Protein AF-A0A9D0I5P2-F1 (afdb_monomer)

Mean predicted aligned error: 10.57 Å

Nearest PDB structures (foldseek):
  2pjr-assembly1_G  TM=8.029E-01  e=6.579E-05  Geobacillus stearothermophilus
  8qn8-assembly1_H  TM=7.194E-01  e=3.346E-02  Mycolicibacterium smegmatis MC2 155
  7mkn-assembly1_L  TM=5.657E-01  e=3.993E-01  Escherichia coli K-12

Solvent-accessible surface area (backbone atoms only — not comparable to full-atom values): 6320 Å² total; per-residue (Å²): 121,84,70,74,83,70,77,60,88,87,56,96,63,90,83,88,78,54,57,81,72,43,70,96,49,77,37,60,65,35,76,47,75,52,56,48,54,48,45,80,50,79,94,42,47,69,58,45,50,50,43,49,50,56,42,57,69,22,30,77,77,38,78,46,79,40,60,91,51,88,42,64,53,53,32,47,73,72,72,41,79,62,81,74,72,82,70,80,89,69,84,72,81,80,86,133

Structure (mmCIF, N/CA/C/O backbone):
data_AF-A0A9D0I5P2-F1
#
_entry.id   AF-A0A9D0I5P2-F1
#
loop_
_atom_site.group_PDB
_atom_site.id
_atom_site.type_symbol
_atom_site.label_atom_id
_atom_site.label_alt_id
_atom_site.label_comp_id
_atom_site.label_asym_id
_atom_site.label_entity_id
_atom_site.label_seq_id
_atom_site.pdbx_PDB_ins_code
_atom_site.Cartn_x
_atom_site.Cartn_y
_atom_site.Cartn_z
_atom_site.occupancy
_atom_site.B_iso_or_equiv
_atom_site.auth_seq_id
_atom_site.auth_comp_id
_atom_site.auth_asym_id
_atom_site.auth_atom_id
_atom_site.pdbx_PDB_model_num
ATOM 1 N N . SER A 1 1 ? -11.247 17.123 -3.857 1.00 48.94 1 SER A N 1
ATOM 2 C CA . SER A 1 1 ? -12.026 16.020 -4.461 1.00 48.94 1 SER A CA 1
ATOM 3 C C . SER A 1 1 ? -13.135 15.576 -3.511 1.00 48.94 1 SER A C 1
ATOM 5 O O . SER A 1 1 ? -12.870 15.339 -2.335 1.00 48.94 1 SER A O 1
ATOM 7 N N . ARG A 1 2 ? -14.372 15.501 -4.020 1.00 45.69 2 ARG A N 1
ATOM 8 C CA . ARG A 1 2 ? -15.639 15.238 -3.302 1.00 45.69 2 ARG A CA 1
ATOM 9 C C . ARG A 1 2 ? -15.664 13.895 -2.541 1.00 45.69 2 ARG A C 1
ATOM 11 O O . ARG A 1 2 ? -16.462 13.742 -1.623 1.00 45.69 2 ARG A O 1
ATOM 18 N N . ALA A 1 3 ? -14.755 12.969 -2.865 1.00 54.94 3 ALA A N 1
ATOM 19 C CA . ALA A 1 3 ? -14.650 11.641 -2.255 1.00 54.94 3 ALA A CA 1
ATOM 20 C C . ALA A 1 3 ? -14.181 11.647 -0.784 1.00 54.94 3 ALA A C 1
ATOM 22 O O . ALA A 1 3 ? -14.609 10.800 -0.006 1.00 54.94 3 ALA A O 1
ATOM 23 N N . LYS A 1 4 ? -13.374 12.635 -0.355 1.00 52.12 4 LYS A N 1
ATOM 24 C CA . LYS A 1 4 ? -12.857 12.689 1.031 1.00 52.12 4 LYS A CA 1
ATOM 25 C C . LYS A 1 4 ? -13.946 12.943 2.085 1.00 52.12 4 LYS A C 1
ATOM 27 O O . LYS A 1 4 ? -13.752 12.627 3.249 1.00 52.12 4 LYS A O 1
ATOM 32 N N . LYS A 1 5 ? -15.102 13.494 1.688 1.00 54.72 5 LYS A N 1
ATOM 33 C CA . LYS A 1 5 ? -16.174 13.929 2.606 1.00 54.72 5 LYS A CA 1
ATOM 34 C C . LYS A 1 5 ? -17.134 12.815 3.054 1.00 54.72 5 LYS A C 1
ATOM 36 O O . LYS A 1 5 ? -18.051 13.100 3.814 1.00 54.72 5 LYS A O 1
ATOM 41 N N . ARG A 1 6 ? -16.965 11.571 2.585 1.00 60.94 6 ARG A N 1
ATOM 42 C CA . ARG A 1 6 ? -17.858 10.437 2.911 1.00 60.94 6 ARG A CA 1
ATOM 43 C C . ARG A 1 6 ? -17.154 9.244 3.563 1.00 60.94 6 ARG A C 1
ATOM 45 O O . ARG A 1 6 ? -17.785 8.210 3.752 1.00 60.94 6 ARG A O 1
ATOM 52 N N . PHE A 1 7 ? -15.873 9.361 3.909 1.00 62.12 7 PHE A N 1
ATOM 53 C CA . PHE A 1 7 ? -15.172 8.272 4.579 1.00 62.12 7 PHE A CA 1
ATOM 54 C C . PHE A 1 7 ? -15.597 8.203 6.049 1.00 62.12 7 PHE A C 1
ATOM 56 O O . PHE A 1 7 ? -15.215 9.049 6.853 1.00 62.12 7 PHE A O 1
ATOM 63 N N . LYS A 1 8 ? -16.423 7.209 6.381 1.00 69.56 8 LYS A N 1
ATOM 64 C CA . LYS A 1 8 ? -16.776 6.854 7.757 1.00 69.56 8 LYS A CA 1
ATOM 65 C C . LYS A 1 8 ? -15.975 5.614 8.167 1.00 69.56 8 LYS A C 1
ATOM 67 O O . LYS A 1 8 ? -16.232 4.543 7.600 1.00 69.56 8 LYS A O 1
ATOM 72 N N . PRO A 1 9 ? -15.023 5.743 9.111 1.00 63.28 9 PRO A N 1
ATOM 73 C CA . PRO A 1 9 ? -14.228 4.616 9.600 1.00 63.28 9 PRO A CA 1
ATOM 74 C C . PRO A 1 9 ? -15.079 3.518 10.252 1.00 63.28 9 PRO A C 1
ATOM 76 O O . PRO A 1 9 ? -14.749 2.349 10.132 1.00 63.28 9 PRO A O 1
ATOM 79 N N . SER A 1 10 ? -16.199 3.888 10.882 1.00 70.44 10 SER A N 1
ATOM 80 C CA . SER A 1 10 ? -17.065 2.989 11.658 1.00 70.44 10 SER A CA 1
ATOM 81 C C . SER A 1 10 ? -18.076 2.177 10.841 1.00 70.44 10 SER A C 1
ATOM 83 O O . SER A 1 10 ? -18.817 1.383 11.409 1.00 70.44 10 SER A O 1
ATOM 85 N N . GLU A 1 11 ? -18.159 2.369 9.522 1.00 78.81 11 GLU A N 1
ATOM 86 C CA . GLU A 1 11 ? -19.025 1.528 8.689 1.00 78.81 11 GLU A CA 1
ATOM 87 C C . GLU A 1 11 ? -18.316 0.213 8.349 1.00 78.81 11 GLU A C 1
ATOM 89 O O . GLU A 1 11 ? -17.327 0.246 7.607 1.00 78.81 11 GLU A O 1
ATOM 94 N N . GLU A 1 12 ? -18.871 -0.911 8.823 1.00 79.50 12 GLU A N 1
ATOM 95 C CA . GLU A 1 12 ? -18.431 -2.294 8.564 1.00 79.50 12 GLU A CA 1
ATOM 96 C C . GLU A 1 12 ? -18.546 -2.670 7.080 1.00 79.50 12 GLU A C 1
ATOM 98 O O . GLU A 1 12 ? -19.490 -3.312 6.618 1.00 79.50 12 GLU A O 1
ATOM 103 N N . ARG A 1 13 ? -17.590 -2.196 6.284 1.00 87.75 13 ARG A N 1
ATOM 104 C CA . ARG A 1 13 ? -17.497 -2.444 4.845 1.00 87.75 13 ARG A CA 1
ATOM 105 C C . ARG A 1 13 ? -16.040 -2.478 4.426 1.00 87.75 13 ARG A C 1
ATOM 107 O O . ARG A 1 13 ? -15.227 -1.707 4.936 1.00 87.75 13 ARG A O 1
ATOM 114 N N . VAL A 1 14 ? -15.743 -3.274 3.403 1.00 91.75 14 VAL A N 1
ATOM 115 C CA . VAL A 1 14 ? -14.454 -3.205 2.707 1.00 91.75 14 VAL A CA 1
ATOM 116 C C . VAL A 1 14 ? -14.310 -1.830 2.052 1.00 91.75 14 VAL A C 1
ATOM 118 O O . VAL A 1 14 ? -15.220 -1.350 1.371 1.00 91.75 14 VAL A O 1
ATOM 121 N N . LYS A 1 15 ? -13.163 -1.179 2.263 1.00 92.81 15 LYS A N 1
ATOM 122 C CA . LYS A 1 15 ? -12.846 0.129 1.681 1.00 92.81 15 LYS A CA 1
ATOM 123 C C . LYS A 1 15 ? -11.890 -0.072 0.507 1.00 92.81 15 LYS A C 1
ATOM 125 O O . LYS A 1 15 ? -10.718 -0.368 0.709 1.00 92.81 15 LYS A O 1
ATOM 130 N N . LEU A 1 16 ? -12.388 0.107 -0.716 1.00 95.44 16 LEU A N 1
ATOM 131 C CA . LEU A 1 16 ? -11.563 0.089 -1.924 1.00 95.44 16 LEU A CA 1
ATOM 132 C C . LEU A 1 16 ? -11.122 1.510 -2.275 1.00 95.44 16 LEU A C 1
ATOM 134 O O . LEU A 1 16 ? -11.951 2.415 -2.380 1.00 95.44 16 LEU A O 1
ATOM 138 N N . MET A 1 17 ? -9.818 1.712 -2.448 1.00 95.31 17 MET A N 1
ATOM 139 C CA . MET A 1 17 ? -9.247 3.028 -2.719 1.00 95.31 17 MET A CA 1
ATOM 140 C C . MET A 1 17 ? -7.874 2.913 -3.392 1.00 95.31 17 MET A C 1
ATOM 142 O O . MET A 1 17 ? -7.250 1.856 -3.360 1.00 95.31 17 MET A O 1
ATOM 146 N N . THR A 1 18 ? -7.388 3.998 -3.997 1.00 96.12 18 THR A N 1
ATOM 147 C CA . THR A 1 18 ? -6.025 4.042 -4.551 1.00 96.12 18 THR A CA 1
ATOM 148 C C . THR A 1 18 ? -5.000 4.283 -3.442 1.00 96.12 18 THR A C 1
ATOM 150 O O . THR A 1 18 ? -5.325 4.911 -2.429 1.00 96.12 18 THR A O 1
ATOM 153 N N . MET A 1 19 ? -3.739 3.886 -3.655 1.00 96.00 19 MET A N 1
ATOM 154 C CA . MET A 1 19 ? -2.643 4.160 -2.708 1.00 96.00 19 MET A CA 1
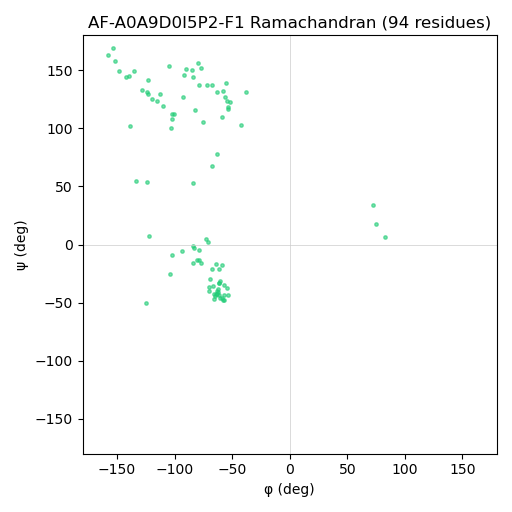ATOM 155 C C . MET A 1 19 ? -2.519 5.657 -2.370 1.00 96.00 19 MET A C 1
ATOM 157 O O . MET A 1 19 ? -2.315 6.031 -1.223 1.00 96.00 19 MET A O 1
ATOM 161 N N . HIS A 1 20 ? -2.735 6.544 -3.345 1.00 95.38 20 HIS A N 1
ATOM 162 C CA . HIS A 1 20 ? -2.714 7.993 -3.115 1.00 95.38 20 HIS A CA 1
ATOM 163 C C . HIS A 1 20 ? -3.796 8.454 -2.132 1.00 95.38 20 HIS A C 1
ATOM 165 O O . HIS A 1 20 ? -3.582 9.361 -1.326 1.00 95.38 20 HIS A O 1
ATOM 171 N N . SER A 1 21 ? -4.980 7.847 -2.215 1.00 95.88 21 SER A N 1
ATOM 172 C CA . SER A 1 21 ? -6.121 8.212 -1.378 1.00 95.88 21 SER A CA 1
ATOM 173 C C . SER A 1 21 ? -6.080 7.619 0.030 1.00 95.88 21 SER A C 1
ATOM 175 O O . SER A 1 21 ? -6.812 8.109 0.885 1.00 95.88 21 SER A O 1
ATOM 177 N N . SER A 1 22 ? -5.212 6.635 0.290 1.00 95.94 22 SER A N 1
ATOM 178 C CA . SER A 1 22 ? -5.077 6.014 1.612 1.00 95.94 22 SER A CA 1
ATOM 179 C C . SER A 1 22 ? -4.262 6.851 2.602 1.00 95.94 22 SER A C 1
ATOM 181 O O . SER A 1 22 ? -4.287 6.588 3.803 1.00 95.94 22 SER A O 1
ATOM 183 N N . LYS A 1 23 ? -3.548 7.884 2.133 1.00 92.88 23 LYS A N 1
ATOM 184 C CA . LYS A 1 23 ? -2.726 8.755 2.982 1.00 92.88 23 LYS A CA 1
ATOM 185 C C . LYS A 1 23 ? -3.540 9.350 4.140 1.00 92.88 23 LYS A C 1
ATOM 187 O O . LYS A 1 23 ? -4.513 10.069 3.913 1.00 92.88 23 LYS A O 1
ATOM 192 N N . GLY A 1 24 ? -3.071 9.115 5.368 1.00 92.12 24 GLY A N 1
ATOM 193 C CA . GLY A 1 24 ? -3.709 9.595 6.600 1.00 92.12 24 GLY A CA 1
ATOM 194 C C . GLY A 1 24 ? -4.866 8.725 7.098 1.00 92.12 24 GLY A C 1
ATOM 195 O O . GLY A 1 24 ? -5.537 9.113 8.046 1.00 92.12 24 GLY A O 1
ATOM 196 N N . LEU A 1 25 ? -5.105 7.576 6.463 1.00 94.00 25 LEU A N 1
ATOM 197 C CA . LEU A 1 25 ? -6.008 6.539 6.950 1.00 94.00 25 LEU A CA 1
ATOM 198 C C . LEU A 1 25 ? -5.186 5.376 7.506 1.00 94.00 25 LEU A C 1
ATOM 200 O O . LEU A 1 25 ? -4.047 5.169 7.086 1.00 94.00 25 LEU A O 1
ATOM 204 N N . GLU A 1 26 ? -5.764 4.625 8.433 1.00 94.94 26 GLU A N 1
ATOM 205 C CA . GLU A 1 26 ? -5.162 3.429 9.019 1.00 94.94 26 GLU A CA 1
ATOM 206 C C . GLU A 1 26 ? -6.238 2.357 9.178 1.00 94.94 26 GLU A C 1
ATOM 208 O O . GLU A 1 26 ? -7.411 2.674 9.402 1.00 94.94 26 GLU A O 1
ATOM 213 N N . PHE A 1 27 ? -5.845 1.099 8.997 1.00 95.00 27 PHE A N 1
ATOM 214 C CA . PHE A 1 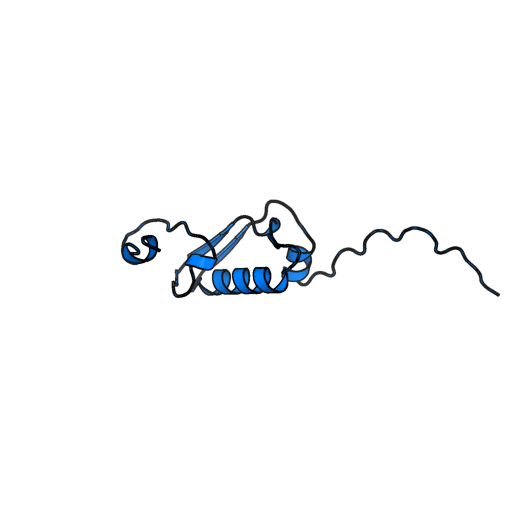27 ? -6.737 -0.054 9.024 1.00 95.00 27 PHE A CA 1
ATOM 215 C C . PHE A 1 27 ? -6.042 -1.244 9.696 1.00 95.00 27 PHE A C 1
ATOM 217 O O . PHE A 1 27 ? -4.854 -1.452 9.445 1.00 95.00 27 PHE A O 1
ATOM 224 N N . PRO A 1 28 ? -6.774 -2.084 10.453 1.00 95.44 28 PRO A N 1
ATOM 225 C CA . PRO A 1 28 ? -6.229 -3.329 10.999 1.00 95.44 28 PRO A CA 1
ATOM 226 C C . PRO A 1 28 ? -5.602 -4.210 9.919 1.00 95.44 28 PRO A C 1
ATOM 228 O O . PRO A 1 28 ? -4.485 -4.693 10.071 1.00 95.44 28 PRO A O 1
ATOM 231 N N . LEU A 1 29 ? -6.285 -4.336 8.778 1.00 96.50 29 LEU A N 1
ATOM 232 C CA . LEU A 1 29 ? -5.824 -5.098 7.627 1.00 96.50 29 LEU A CA 1
ATOM 233 C C . LEU A 1 29 ? -5.794 -4.222 6.375 1.00 96.50 29 LEU A C 1
ATOM 235 O O . LEU A 1 29 ? -6.791 -3.583 6.031 1.00 96.50 29 LEU A O 1
ATOM 239 N N . VAL A 1 30 ? -4.672 -4.250 5.653 1.00 98.12 30 VAL A N 1
ATOM 240 C CA . VAL A 1 30 ? -4.545 -3.651 4.317 1.00 98.12 30 VAL A CA 1
ATOM 241 C C . VAL A 1 30 ? -4.098 -4.710 3.322 1.00 98.12 30 VAL A C 1
ATOM 243 O O . VAL A 1 30 ? -3.102 -5.397 3.533 1.00 98.12 30 VAL A O 1
ATOM 246 N N . ALA A 1 31 ? -4.818 -4.804 2.206 1.00 98.25 31 ALA A N 1
ATOM 247 C CA . ALA A 1 31 ? -4.415 -5.595 1.053 1.00 98.25 31 ALA A CA 1
ATOM 248 C C . ALA A 1 31 ? -4.031 -4.662 -0.103 1.00 98.25 31 ALA A C 1
ATOM 250 O O . ALA A 1 31 ? -4.866 -3.895 -0.586 1.00 98.25 31 ALA A O 1
ATOM 251 N N . VAL A 1 32 ? -2.780 -4.732 -0.563 1.00 97.25 32 VAL A N 1
ATOM 252 C CA . VAL A 1 32 ? -2.321 -4.042 -1.775 1.00 97.25 32 VAL A CA 1
ATOM 253 C C . VAL A 1 32 ? -2.272 -5.057 -2.909 1.00 97.25 32 VAL A C 1
ATOM 255 O O . VAL A 1 32 ? -1.484 -6.007 -2.899 1.00 97.25 32 VAL A O 1
ATOM 258 N N . SER A 1 33 ? -3.158 -4.866 -3.883 1.00 95.88 33 SER A N 1
ATOM 259 C CA . SER A 1 33 ? -3.266 -5.749 -5.039 1.00 95.88 33 SER A CA 1
ATOM 260 C C . SER A 1 33 ? -2.406 -5.283 -6.205 1.00 95.88 33 SER A C 1
ATOM 262 O O . SER A 1 33 ? -2.262 -4.084 -6.438 1.00 95.88 33 SER A O 1
ATOM 264 N N . GLY A 1 34 ? -1.874 -6.245 -6.959 1.00 93.94 34 GLY A N 1
ATOM 265 C CA . GLY A 1 34 ? -1.237 -5.994 -8.246 1.00 93.94 34 GLY A CA 1
ATOM 266 C C . GLY A 1 34 ? 0.121 -5.302 -8.159 1.00 93.94 34 GLY A C 1
ATOM 267 O O . GLY A 1 34 ? 0.463 -4.544 -9.062 1.00 93.94 34 GLY A O 1
ATOM 268 N N . ILE A 1 35 ? 0.929 -5.568 -7.128 1.00 95.31 35 ILE A N 1
ATOM 269 C CA . ILE A 1 35 ? 2.244 -4.914 -7.001 1.00 95.31 35 ILE A CA 1
ATOM 270 C C . ILE A 1 35 ? 3.219 -5.276 -8.138 1.00 95.31 35 ILE A C 1
ATOM 272 O O . ILE A 1 35 ? 4.144 -4.521 -8.402 1.00 95.31 35 ILE A O 1
ATOM 276 N N . GLY A 1 36 ? 2.969 -6.349 -8.898 1.00 94.19 36 GLY A N 1
ATOM 277 C CA . GLY A 1 36 ? 3.703 -6.670 -10.135 1.00 94.19 36 GLY A CA 1
ATOM 278 C C . GLY A 1 36 ? 3.415 -5.758 -11.332 1.00 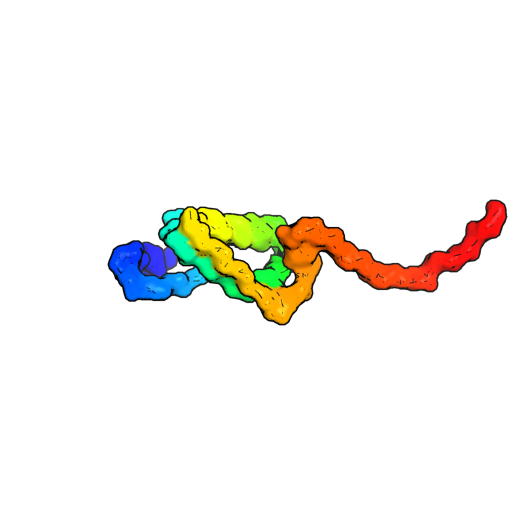94.19 36 GLY A C 1
ATOM 279 O O . GLY A 1 36 ? 3.920 -6.008 -12.427 1.00 94.19 36 GLY A O 1
ATOM 280 N N . TYR A 1 37 ? 2.580 -4.731 -11.163 1.00 93.44 37 TYR A N 1
ATOM 281 C CA . TYR A 1 37 ? 2.468 -3.610 -12.100 1.00 93.44 37 TYR A CA 1
ATOM 282 C C . TYR A 1 37 ? 3.366 -2.426 -11.713 1.00 93.44 37 TYR A C 1
ATOM 284 O O . TYR A 1 37 ? 3.420 -1.461 -12.465 1.00 93.44 37 TYR A O 1
ATOM 292 N N . LEU A 1 38 ? 4.044 -2.471 -10.557 1.00 93.44 38 LEU A N 1
ATOM 293 C CA . LEU A 1 38 ? 4.951 -1.407 -10.137 1.00 93.44 38 LEU A CA 1
ATOM 294 C C . LEU A 1 38 ? 6.350 -1.584 -10.753 1.00 93.44 38 LEU A C 1
ATOM 296 O O . LEU A 1 38 ? 6.820 -2.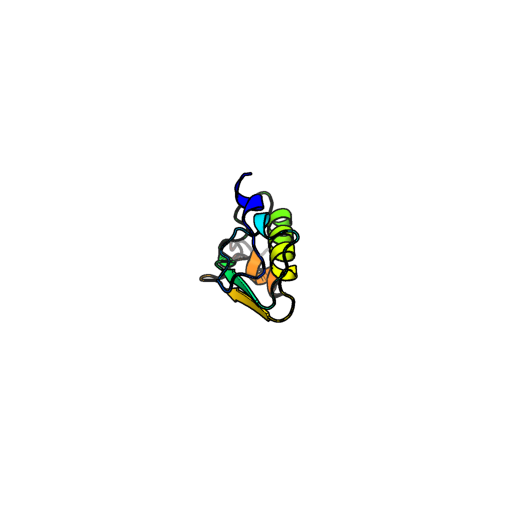721 -10.840 1.00 93.44 38 LEU A O 1
ATOM 300 N N . PRO A 1 39 ? 7.027 -0.479 -11.114 1.00 93.56 39 PRO A N 1
ATOM 301 C CA . PRO A 1 39 ? 6.490 0.884 -11.138 1.00 93.56 39 PRO A CA 1
ATOM 302 C C . PRO A 1 39 ? 5.501 1.075 -12.301 1.00 93.56 39 PRO A C 1
ATOM 304 O O . PRO A 1 39 ? 5.769 0.645 -13.416 1.00 93.56 39 PRO A O 1
ATOM 307 N N . VAL A 1 40 ? 4.368 1.747 -12.057 1.00 90.50 40 VAL A N 1
ATOM 308 C CA . VAL A 1 40 ? 3.427 2.098 -13.143 1.00 90.50 40 VAL A CA 1
ATOM 309 C C . VAL A 1 40 ? 4.034 3.178 -14.041 1.00 90.50 40 VAL A C 1
ATOM 311 O O . VAL A 1 40 ? 3.855 3.157 -15.256 1.00 90.50 40 VAL A O 1
ATOM 314 N N . ASN A 1 41 ? 4.771 4.113 -13.439 1.00 90.56 41 ASN A N 1
ATOM 315 C CA . ASN A 1 41 ? 5.591 5.088 -14.141 1.00 90.56 41 ASN A CA 1
ATOM 316 C C . ASN A 1 41 ? 7.071 4.686 -14.063 1.00 90.56 41 ASN A C 1
ATOM 318 O O . ASN A 1 41 ? 7.741 4.954 -13.063 1.00 90.56 41 ASN A O 1
ATOM 322 N N . GLU A 1 42 ? 7.593 4.080 -15.130 1.00 88.62 42 GLU A N 1
ATOM 323 C CA . GLU A 1 42 ? 8.998 3.654 -15.209 1.00 88.62 42 GLU A CA 1
ATOM 324 C C . GLU A 1 42 ? 10.002 4.815 -15.106 1.00 88.62 42 GLU A C 1
ATOM 326 O O . GLU A 1 42 ? 11.145 4.596 -14.711 1.00 88.62 42 GLU A O 1
ATOM 331 N N . ALA A 1 43 ? 9.585 6.058 -15.381 1.00 92.75 43 ALA A N 1
ATOM 332 C CA . ALA A 1 43 ? 10.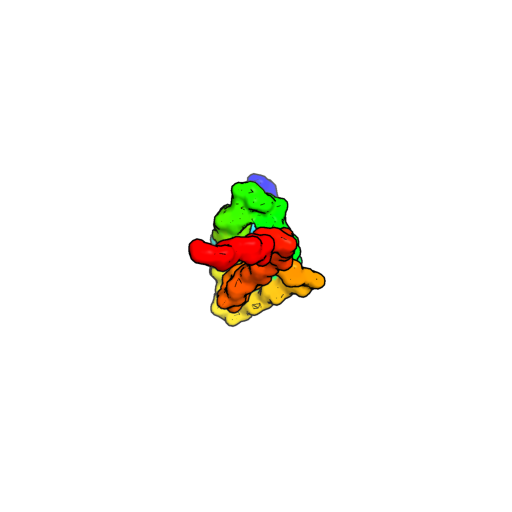434 7.235 -15.207 1.00 92.75 43 ALA A CA 1
ATOM 333 C C . ALA A 1 43 ? 10.575 7.667 -13.732 1.00 92.75 43 ALA A C 1
ATOM 335 O O . ALA A 1 43 ? 11.483 8.430 -13.401 1.00 92.75 43 ALA A O 1
ATOM 336 N N . GLU A 1 44 ? 9.706 7.191 -12.830 1.00 93.06 44 GLU A N 1
ATOM 337 C CA . GLU A 1 44 ? 9.702 7.584 -11.413 1.00 93.06 44 GLU A CA 1
ATOM 338 C C . GLU A 1 44 ? 9.596 6.389 -10.433 1.00 93.06 44 GLU A C 1
ATOM 340 O O . GLU A 1 44 ? 8.752 6.374 -9.529 1.00 93.06 44 GLU A O 1
ATOM 345 N N . PRO A 1 45 ? 10.494 5.389 -10.517 1.00 91.25 45 PRO A N 1
ATOM 346 C CA . PRO A 1 45 ? 10.410 4.173 -9.704 1.00 91.25 45 PRO A CA 1
ATOM 347 C C . PRO A 1 45 ? 10.509 4.446 -8.196 1.00 91.25 45 PRO A C 1
ATOM 349 O O . PRO A 1 45 ? 9.860 3.781 -7.390 1.00 91.25 45 PRO A O 1
ATOM 352 N N . LYS A 1 46 ? 11.279 5.468 -7.794 1.00 93.31 46 LYS A N 1
ATOM 353 C CA . LYS A 1 46 ? 11.387 5.902 -6.390 1.00 93.31 46 LYS A CA 1
ATOM 354 C C . LYS A 1 46 ? 10.075 6.495 -5.864 1.00 93.31 46 LYS A C 1
ATOM 356 O O . LYS A 1 46 ? 9.751 6.300 -4.692 1.00 93.31 46 LYS A O 1
ATOM 361 N N . GLY A 1 47 ? 9.334 7.213 -6.709 1.00 95.62 47 GLY A N 1
ATOM 362 C CA . GLY A 1 47 ? 8.026 7.772 -6.366 1.00 95.62 47 GLY A CA 1
ATOM 363 C C . GLY A 1 47 ? 7.001 6.664 -6.129 1.00 95.62 47 GLY A C 1
ATOM 364 O O . GLY A 1 47 ? 6.346 6.644 -5.087 1.00 95.62 47 GLY A O 1
ATOM 365 N N . GLU A 1 48 ? 6.956 5.681 -7.030 1.00 95.25 48 GLU A N 1
ATOM 366 C CA . GLU A 1 48 ? 6.106 4.488 -6.913 1.00 95.25 48 GLU A CA 1
ATOM 367 C C . GLU A 1 48 ? 6.469 3.632 -5.686 1.00 95.25 48 GLU A C 1
ATOM 369 O O . GLU A 1 48 ? 5.586 3.208 -4.938 1.00 95.25 48 GLU A O 1
ATOM 374 N N . ALA A 1 49 ? 7.763 3.453 -5.390 1.00 94.88 49 ALA A N 1
ATOM 375 C CA . ALA A 1 49 ? 8.216 2.777 -4.171 1.00 94.88 49 ALA A CA 1
ATOM 376 C C . ALA A 1 49 ? 7.766 3.512 -2.899 1.00 94.88 49 ALA A C 1
ATOM 378 O O . ALA A 1 49 ? 7.277 2.895 -1.951 1.00 94.88 49 ALA A O 1
ATOM 379 N N . LYS A 1 50 ? 7.880 4.846 -2.880 1.00 96.25 50 LYS A N 1
ATOM 380 C CA . LYS A 1 50 ? 7.407 5.669 -1.761 1.00 96.25 50 LYS A CA 1
ATOM 381 C C . LYS A 1 50 ? 5.894 5.564 -1.598 1.00 96.25 50 LYS A C 1
ATOM 383 O O . LYS A 1 50 ? 5.408 5.505 -0.471 1.00 96.25 50 LYS A O 1
ATOM 388 N N . LEU A 1 51 ? 5.153 5.533 -2.701 1.00 96.56 51 LEU A N 1
ATOM 389 C CA . LEU A 1 51 ? 3.705 5.376 -2.693 1.00 96.56 51 LEU A CA 1
ATOM 390 C C . LEU A 1 51 ? 3.286 4.007 -2.143 1.00 96.56 51 LEU A C 1
ATOM 392 O O . LEU A 1 51 ? 2.406 3.950 -1.281 1.00 96.56 51 LEU A O 1
ATOM 396 N N . LEU A 1 52 ? 3.957 2.934 -2.574 1.00 96.94 52 LEU A N 1
ATOM 397 C CA . LEU A 1 52 ? 3.779 1.597 -2.013 1.00 96.94 52 LEU A CA 1
ATOM 398 C C . LEU A 1 52 ? 4.075 1.598 -0.509 1.00 96.94 52 LEU A C 1
ATOM 400 O O . LEU A 1 52 ? 3.248 1.132 0.266 1.00 96.94 52 LEU A O 1
ATOM 404 N N . TYR A 1 53 ? 5.187 2.195 -0.073 1.00 96.56 53 TYR A N 1
ATOM 405 C CA . TYR A 1 53 ? 5.520 2.336 1.349 1.00 96.56 53 TYR A CA 1
ATOM 406 C C . TYR A 1 53 ? 4.438 3.071 2.150 1.00 96.56 53 TYR A C 1
ATOM 408 O O . TYR A 1 53 ? 4.049 2.626 3.234 1.00 96.56 53 TYR A O 1
ATOM 416 N N . VAL A 1 54 ? 3.887 4.164 1.613 1.00 97.75 54 VAL A N 1
ATOM 417 C CA . VAL A 1 54 ? 2.751 4.845 2.248 1.00 97.75 54 VAL A CA 1
ATOM 418 C C . VAL A 1 54 ? 1.568 3.892 2.395 1.00 97.75 54 VAL A C 1
ATOM 420 O O . VAL A 1 54 ? 1.001 3.844 3.481 1.00 97.75 54 VAL A O 1
ATOM 423 N N . ALA A 1 55 ? 1.218 3.124 1.360 1.00 97.56 55 ALA A N 1
ATOM 424 C CA . ALA A 1 55 ? 0.117 2.162 1.409 1.00 97.56 55 ALA A CA 1
ATOM 425 C C . ALA A 1 55 ? 0.358 1.024 2.417 1.00 97.56 55 ALA A C 1
ATOM 427 O O . ALA A 1 55 ? -0.547 0.698 3.181 1.00 97.56 55 ALA A O 1
ATOM 428 N N . MET A 1 56 ? 1.576 0.473 2.464 1.00 97.12 56 MET A N 1
ATOM 429 C CA . MET A 1 56 ? 1.969 -0.565 3.424 1.00 97.12 56 MET A CA 1
ATOM 430 C C . MET A 1 56 ? 1.832 -0.068 4.864 1.00 97.12 56 MET A C 1
ATOM 432 O O . MET A 1 56 ? 1.207 -0.718 5.686 1.00 97.12 56 MET A O 1
ATOM 436 N N . THR A 1 57 ? 2.315 1.140 5.162 1.00 97.06 57 THR A N 1
ATOM 437 C CA . THR A 1 57 ? 2.231 1.726 6.515 1.00 97.06 57 THR A CA 1
ATOM 438 C C . THR A 1 57 ? 0.826 2.177 6.923 1.00 97.06 57 THR A C 1
ATOM 440 O O . THR A 1 57 ? 0.675 2.802 7.969 1.00 97.06 57 THR A O 1
ATOM 443 N N . ARG A 1 58 ? -0.209 1.928 6.107 1.00 97.25 58 ARG A N 1
ATOM 444 C CA . ARG A 1 58 ? -1.602 2.119 6.542 1.00 97.25 58 ARG A CA 1
ATOM 445 C C . ARG A 1 58 ? -2.127 0.899 7.308 1.00 97.25 58 ARG A C 1
ATOM 447 O O . ARG A 1 58 ? -3.174 1.024 7.934 1.00 97.25 58 ARG A O 1
ATOM 454 N N . SER A 1 59 ? -1.464 -0.262 7.236 1.00 97.50 59 SER A N 1
ATOM 455 C CA . SER A 1 59 ? -1.832 -1.427 8.049 1.00 97.50 59 SER A CA 1
ATOM 456 C C . SER A 1 59 ? -1.304 -1.291 9.468 1.00 97.50 59 SER A C 1
ATOM 458 O O . SER A 1 59 ? -0.133 -0.953 9.643 1.00 97.50 59 SER A O 1
ATOM 460 N N . THR A 1 60 ? -2.123 -1.638 10.456 1.00 96.88 60 THR A N 1
ATOM 461 C CA . THR A 1 60 ? -1.709 -1.670 11.865 1.00 96.88 60 THR A CA 1
ATOM 462 C C . THR A 1 60 ? -1.467 -3.083 12.395 1.00 96.88 60 THR A C 1
ATOM 464 O O . THR A 1 60 ? -0.675 -3.233 13.318 1.00 96.88 60 THR A O 1
ATOM 467 N N . GLU A 1 61 ? -2.096 -4.116 11.820 1.00 97.31 61 GLU A N 1
ATOM 468 C CA . GLU A 1 61 ? -1.938 -5.512 12.272 1.00 97.31 61 GLU A CA 1
ATOM 469 C C . GLU A 1 61 ? -1.494 -6.446 11.140 1.00 97.31 61 GLU A C 1
ATOM 471 O O . GLU A 1 61 ? -0.515 -7.175 11.281 1.00 97.31 61 GLU A O 1
ATOM 476 N N . TYR A 1 62 ? -2.183 -6.399 9.996 1.00 97.75 62 TYR A N 1
ATOM 477 C CA . TYR A 1 62 ? -1.951 -7.307 8.874 1.00 97.75 62 TYR A CA 1
ATOM 478 C C . TYR A 1 62 ? -1.751 -6.555 7.561 1.00 97.75 62 TYR A C 1
ATOM 480 O O . TYR A 1 62 ? -2.553 -5.701 7.170 1.00 97.75 62 TYR A O 1
ATOM 488 N N . LEU A 1 63 ? -0.709 -6.945 6.831 1.00 97.88 63 LEU A N 1
ATOM 489 C CA . LEU A 1 63 ? -0.428 -6.479 5.480 1.00 97.88 63 LEU A CA 1
ATOM 490 C C . LEU A 1 63 ? -0.420 -7.669 4.522 1.00 97.88 63 LEU A C 1
ATOM 492 O O . LEU A 1 63 ? 0.342 -8.616 4.706 1.00 97.88 63 LEU A O 1
ATOM 496 N N . LEU A 1 64 ? -1.234 -7.594 3.471 1.00 97.62 64 LEU A N 1
ATOM 497 C CA . LEU A 1 64 ? -1.233 -8.550 2.370 1.00 97.62 64 LEU A CA 1
ATOM 498 C C . LEU A 1 64 ? -0.801 -7.848 1.083 1.00 97.62 64 LEU A C 1
ATOM 500 O O . LEU A 1 64 ? -1.431 -6.889 0.643 1.00 97.62 64 LEU A O 1
ATOM 504 N N . LEU A 1 65 ? 0.247 -8.358 0.446 1.00 96.38 65 LEU A N 1
ATOM 505 C CA . LEU A 1 65 ? 0.703 -7.901 -0.861 1.00 96.38 65 LEU A CA 1
ATOM 506 C C . LEU A 1 65 ? 0.480 -9.015 -1.883 1.00 96.38 65 LEU A C 1
ATOM 508 O O . LEU A 1 65 ? 0.892 -10.149 -1.649 1.00 96.38 65 LEU A O 1
ATOM 512 N N . THR A 1 66 ? -0.156 -8.709 -3.015 1.00 95.56 66 THR A N 1
ATOM 513 C CA . THR A 1 66 ? -0.389 -9.708 -4.073 1.00 95.56 66 THR A CA 1
ATOM 514 C C . THR A 1 66 ? 0.194 -9.266 -5.405 1.00 95.56 66 THR A C 1
ATOM 516 O O . THR A 1 66 ? 0.121 -8.097 -5.791 1.00 95.56 66 THR A O 1
ATOM 519 N N . SER A 1 67 ? 0.762 -10.227 -6.129 1.00 94.44 67 SER A N 1
ATOM 520 C CA . SER A 1 67 ? 1.269 -10.036 -7.481 1.00 94.44 67 SER A CA 1
ATOM 521 C C . SER A 1 67 ? 0.844 -11.190 -8.383 1.00 94.44 67 SER A C 1
ATOM 523 O O . SER A 1 67 ? 0.708 -12.316 -7.919 1.00 94.44 67 SER A O 1
ATOM 525 N N . HIS A 1 68 ? 0.656 -10.901 -9.671 1.00 92.75 68 HIS A N 1
ATOM 526 C CA . HIS A 1 68 ? 0.368 -11.898 -10.708 1.00 92.75 68 HIS A CA 1
ATOM 527 C C . HIS A 1 68 ? 1.601 -12.242 -11.565 1.00 92.75 68 HIS A C 1
ATOM 529 O O . HIS A 1 68 ? 1.542 -13.160 -12.376 1.00 92.75 68 HIS A O 1
ATOM 535 N N . ARG A 1 69 ? 2.699 -11.489 -11.416 1.00 88.62 69 ARG A N 1
ATOM 536 C CA . ARG A 1 69 ? 3.973 -11.679 -12.126 1.00 88.62 69 ARG A CA 1
ATOM 537 C C . ARG A 1 69 ? 5.139 -11.173 -11.287 1.00 88.62 69 ARG A C 1
ATOM 539 O O . ARG A 1 69 ? 4.942 -10.315 -10.429 1.00 88.62 69 ARG A O 1
ATOM 546 N N . GLU A 1 70 ? 6.337 -11.666 -11.555 1.00 88.06 70 GLU A N 1
ATOM 547 C CA . GLU A 1 70 ? 7.572 -11.096 -11.008 1.00 88.06 70 GLU A CA 1
ATOM 548 C C . GLU A 1 70 ? 8.125 -10.014 -11.948 1.00 88.06 70 GLU A C 1
ATOM 550 O O . GLU A 1 70 ? 7.875 -10.036 -13.156 1.00 88.06 70 GLU A O 1
ATOM 555 N N . ASN A 1 71 ? 8.831 -9.033 -11.388 1.00 89.81 71 ASN A N 1
ATOM 556 C CA . ASN A 1 71 ? 9.502 -7.968 -12.133 1.00 89.81 71 ASN A CA 1
ATOM 557 C C . ASN A 1 71 ? 10.699 -7.431 -11.325 1.00 89.81 71 ASN A C 1
ATOM 559 O O . ASN A 1 71 ? 10.832 -7.731 -10.140 1.00 89.81 71 ASN A O 1
ATOM 563 N N . ALA A 1 72 ? 11.555 -6.610 -11.943 1.00 89.56 72 ALA A N 1
ATOM 564 C CA . ALA A 1 72 ? 12.756 -6.087 -11.282 1.00 89.56 72 ALA A CA 1
ATOM 565 C C . ALA A 1 72 ? 12.448 -5.317 -9.981 1.00 89.56 72 ALA A C 1
ATOM 567 O O . ALA A 1 72 ? 13.205 -5.409 -9.017 1.00 89.56 72 ALA A O 1
ATOM 568 N N . PHE A 1 73 ? 11.323 -4.600 -9.930 1.00 90.69 73 PHE A N 1
ATOM 569 C CA . PHE A 1 73 ? 10.880 -3.874 -8.740 1.00 90.69 73 PHE A CA 1
ATOM 570 C C . PHE A 1 73 ? 10.527 -4.822 -7.586 1.00 90.69 73 PHE A C 1
ATOM 572 O O . PHE A 1 73 ? 10.915 -4.572 -6.448 1.00 90.69 73 PHE A O 1
ATOM 579 N N . LEU A 1 74 ? 9.836 -5.930 -7.863 1.00 91.19 74 LEU A N 1
ATOM 580 C CA . LEU A 1 74 ? 9.503 -6.949 -6.869 1.00 91.19 74 LEU A CA 1
ATOM 581 C C . LEU A 1 74 ? 10.723 -7.736 -6.413 1.00 91.19 74 LEU A C 1
ATOM 583 O O . LEU A 1 74 ? 10.862 -7.982 -5.216 1.00 91.19 74 LEU A O 1
ATOM 587 N N . THR A 1 75 ? 11.630 -8.067 -7.331 1.00 91.19 75 THR A N 1
ATOM 588 C CA . THR A 1 75 ? 12.907 -8.694 -6.986 1.00 91.19 75 THR A CA 1
ATOM 589 C C . THR A 1 75 ? 13.677 -7.822 -5.996 1.00 91.19 75 THR A C 1
ATOM 591 O O . THR A 1 75 ? 14.071 -8.306 -4.935 1.00 91.19 75 THR A O 1
ATOM 594 N N . GLN A 1 76 ? 13.784 -6.517 -6.275 1.00 89.19 76 GLN A N 1
ATOM 595 C CA . GLN A 1 76 ? 14.409 -5.552 -5.366 1.00 89.19 76 GLN A CA 1
ATOM 596 C C . GLN A 1 76 ? 13.655 -5.427 -4.034 1.00 89.19 76 GLN A C 1
ATOM 598 O O . GLN A 1 76 ? 14.280 -5.415 -2.976 1.00 89.19 76 GLN A O 1
ATOM 603 N N . LEU A 1 77 ? 12.317 -5.379 -4.056 1.00 87.56 77 LEU A N 1
ATOM 604 C CA . LEU A 1 77 ? 11.488 -5.299 -2.847 1.00 87.56 77 LEU A CA 1
ATOM 605 C C . LEU A 1 77 ? 11.673 -6.518 -1.927 1.00 87.56 77 LEU A C 1
ATOM 607 O O . LEU A 1 77 ? 11.608 -6.382 -0.708 1.00 87.56 77 LEU A O 1
ATOM 611 N N . ARG A 1 78 ? 11.917 -7.703 -2.499 1.00 86.00 78 ARG A N 1
ATOM 612 C CA . ARG A 1 78 ? 12.204 -8.946 -1.764 1.00 86.00 78 ARG A CA 1
ATOM 613 C C . ARG A 1 78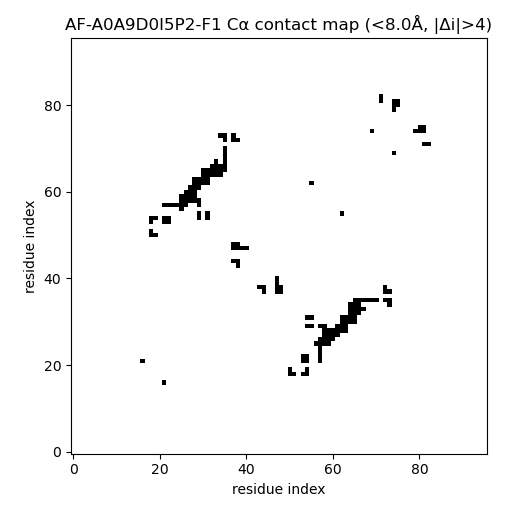 ? 13.647 -9.034 -1.248 1.00 86.00 78 ARG A C 1
ATOM 615 O O . ARG A 1 78 ? 13.969 -10.000 -0.564 1.00 86.00 78 ARG A O 1
ATOM 622 N N . GLY A 1 79 ? 14.504 -8.065 -1.572 1.00 80.69 79 GLY A N 1
ATOM 623 C CA . GLY A 1 79 ? 15.934 -8.108 -1.257 1.00 80.69 79 GLY A CA 1
ATOM 624 C C . GLY A 1 79 ? 16.735 -9.067 -2.144 1.00 80.69 79 GLY A C 1
ATOM 625 O O . GLY A 1 79 ? 17.835 -9.457 -1.765 1.00 80.69 79 GLY A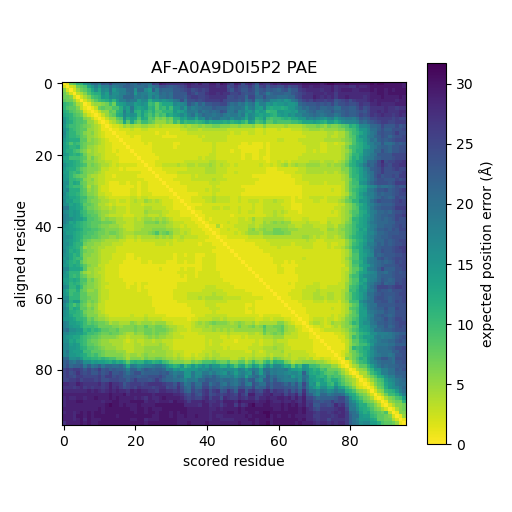 O 1
ATOM 626 N N . GLY A 1 80 ? 16.191 -9.473 -3.297 1.00 68.31 80 GLY A N 1
ATOM 627 C CA . GLY A 1 80 ? 16.919 -10.247 -4.301 1.00 68.31 80 GLY A CA 1
ATOM 628 C C . GLY A 1 80 ? 17.730 -9.342 -5.229 1.00 68.31 80 GLY A C 1
ATOM 629 O O . GLY A 1 80 ? 17.329 -8.209 -5.509 1.00 68.31 80 GLY A O 1
ATOM 630 N N . GLU A 1 81 ? 18.855 -9.845 -5.741 1.00 60.50 81 GLU A N 1
ATOM 631 C CA . GLU A 1 81 ? 19.567 -9.160 -6.820 1.00 60.50 81 GLU A CA 1
ATOM 632 C C . GLU A 1 81 ? 18.731 -9.198 -8.109 1.00 60.50 81 GLU A C 1
ATOM 634 O O . GLU A 1 81 ? 18.134 -10.236 -8.423 1.00 60.50 81 GLU A O 1
ATOM 639 N N . PRO A 1 82 ? 18.639 -8.084 -8.860 1.00 60.62 82 PRO A N 1
ATOM 640 C CA . PRO A 1 82 ? 17.979 -8.097 -10.156 1.00 60.62 82 PRO A CA 1
ATOM 641 C C . PRO A 1 82 ? 18.681 -9.120 -11.052 1.00 60.62 82 PRO A C 1
ATOM 643 O O . PRO A 1 82 ? 19.907 -9.122 -11.139 1.00 60.62 82 PRO A O 1
ATOM 646 N N . ALA A 1 83 ? 17.908 -9.985 -11.715 1.00 58.06 83 ALA A N 1
ATOM 647 C CA . ALA A 1 83 ? 18.457 -10.911 -12.696 1.00 58.06 83 ALA A CA 1
ATOM 648 C C . ALA A 1 83 ? 19.266 -10.105 -13.719 1.00 58.06 83 ALA A C 1
ATOM 650 O O . ALA A 1 83 ? 18.718 -9.216 -14.379 1.00 58.06 83 ALA A O 1
ATOM 651 N N . THR A 1 84 ? 20.568 -10.376 -13.806 1.00 61.50 84 THR A N 1
ATOM 652 C CA . THR A 1 84 ? 21.409 -9.803 -14.849 1.00 61.50 84 THR A CA 1
ATOM 653 C C . THR A 1 84 ? 20.782 -10.175 -16.193 1.00 61.50 84 THR A C 1
ATOM 655 O O . THR A 1 84 ? 20.461 -11.350 -16.408 1.00 61.50 84 THR A O 1
ATOM 658 N N . PRO A 1 85 ? 20.525 -9.206 -17.091 1.00 62.75 85 PRO A N 1
ATOM 659 C CA . PRO A 1 85 ? 20.123 -9.559 -18.441 1.00 62.75 85 PRO A CA 1
ATOM 660 C C . PRO A 1 85 ? 21.206 -10.480 -19.023 1.00 62.75 85 P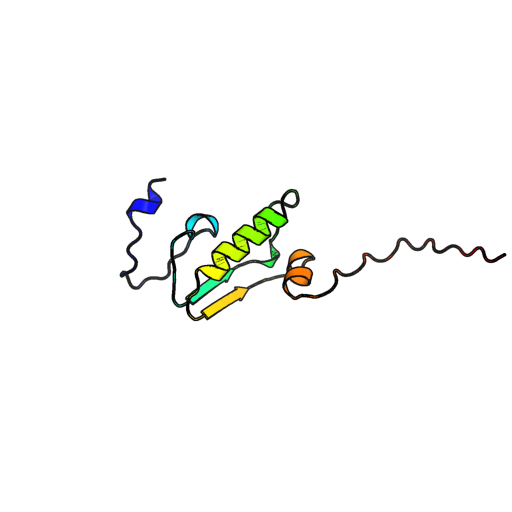RO A C 1
ATOM 662 O O . PRO A 1 85 ? 22.388 -10.257 -18.737 1.00 62.75 85 PRO A O 1
ATOM 665 N N . PRO A 1 86 ? 20.836 -11.541 -19.764 1.00 56.75 86 PRO A N 1
ATOM 666 C CA . PRO A 1 86 ? 21.818 -12.408 -20.395 1.00 56.75 86 PRO A CA 1
ATOM 667 C C . PRO A 1 86 ? 22.737 -11.524 -21.231 1.00 56.75 86 PRO A C 1
ATOM 669 O O . PRO A 1 86 ? 22.265 -10.836 -22.136 1.00 56.75 86 PRO A O 1
ATOM 672 N N . GLY A 1 87 ? 24.017 -11.501 -20.850 1.00 53.78 87 GLY A N 1
ATOM 673 C CA . GLY A 1 87 ? 25.037 -10.741 -21.546 1.00 53.78 87 GLY A CA 1
ATOM 674 C C . GLY A 1 87 ? 24.982 -11.098 -23.021 1.00 53.78 87 GLY A C 1
ATOM 675 O O . GLY A 1 87 ? 25.058 -12.265 -23.401 1.00 53.78 87 GLY A O 1
ATOM 676 N N . ASP A 1 88 ? 24.786 -10.076 -23.834 1.00 56.41 88 ASP A N 1
ATOM 677 C CA . ASP A 1 88 ? 25.172 -10.021 -25.226 1.00 56.41 88 ASP A CA 1
ATOM 678 C C . ASP A 1 88 ? 26.571 -10.638 -25.344 1.00 56.41 88 ASP A C 1
ATOM 680 O O . ASP A 1 88 ? 27.563 -10.063 -24.904 1.00 56.41 88 ASP A O 1
ATOM 684 N N . GLY A 1 89 ? 26.597 -11.887 -25.825 1.00 53.59 89 GLY A N 1
ATOM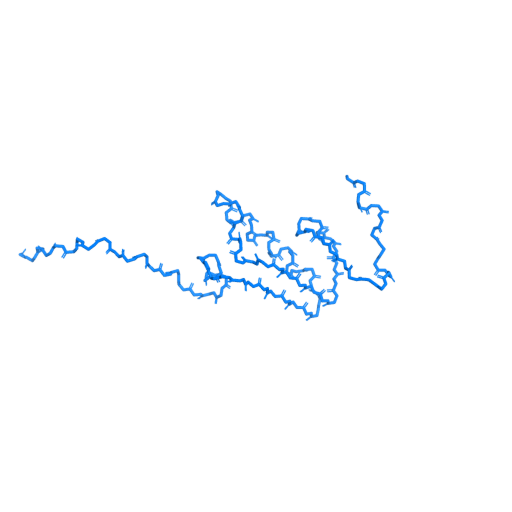 685 C CA . GLY A 1 89 ? 27.724 -12.817 -25.790 1.00 53.59 89 GLY A CA 1
ATOM 686 C C . GLY A 1 89 ? 28.897 -12.386 -26.657 1.00 53.59 89 GLY A C 1
ATOM 687 O O . GLY A 1 89 ? 29.209 -13.029 -27.655 1.00 53.59 89 GLY A O 1
ATOM 688 N N . ASN A 1 90 ? 29.546 -11.299 -26.267 1.00 52.88 90 ASN A N 1
ATOM 689 C CA . ASN A 1 90 ? 30.793 -10.843 -26.838 1.00 52.88 90 ASN A CA 1
ATOM 690 C C . ASN A 1 90 ? 31.849 -10.695 -25.736 1.00 52.88 90 ASN A C 1
ATOM 692 O O . ASN A 1 90 ? 32.484 -9.653 -25.603 1.00 52.88 90 ASN A O 1
ATOM 696 N N . ASP A 1 91 ? 32.063 -11.760 -24.958 1.00 55.50 91 ASP A N 1
ATOM 697 C CA . ASP A 1 91 ? 33.342 -12.003 -24.289 1.00 55.50 91 ASP A CA 1
ATOM 698 C C . ASP A 1 91 ? 34.300 -12.698 -25.271 1.00 55.50 91 ASP A C 1
ATOM 700 O O . ASP A 1 91 ? 34.886 -13.750 -25.017 1.00 55.50 91 ASP A O 1
ATOM 704 N N . ALA A 1 92 ? 34.472 -12.086 -26.445 1.00 48.00 92 ALA A N 1
ATOM 705 C CA . ALA A 1 92 ? 35.543 -12.466 -27.340 1.00 48.00 92 ALA A CA 1
ATOM 706 C C . ALA A 1 92 ? 36.869 -12.272 -26.595 1.00 48.00 92 ALA A C 1
ATOM 708 O O . ALA A 1 92 ? 37.303 -11.157 -26.304 1.00 48.00 92 ALA A O 1
ATOM 709 N N . SER A 1 93 ? 37.476 -13.410 -26.271 1.00 52.56 93 SER A N 1
ATOM 710 C CA . SER A 1 93 ? 38.854 -13.557 -25.832 1.00 52.56 93 SER A CA 1
ATOM 711 C C . SER A 1 93 ? 39.773 -12.602 -26.578 1.00 52.56 93 SER A C 1
ATOM 713 O O . SER A 1 93 ? 39.792 -12.657 -27.802 1.00 52.56 93 SER A O 1
ATOM 715 N N . ILE A 1 94 ? 40.625 -11.868 -25.861 1.00 46.34 94 ILE A N 1
ATOM 716 C CA . ILE A 1 94 ? 42.043 -11.771 -26.226 1.00 46.34 94 ILE A CA 1
ATOM 717 C C . ILE A 1 94 ? 42.853 -11.844 -24.930 1.00 46.34 94 ILE A C 1
ATOM 719 O O . ILE A 1 94 ? 42.936 -10.885 -24.167 1.00 46.34 94 ILE A O 1
ATOM 723 N N . GLY A 1 95 ? 43.416 -13.028 -24.684 1.00 44.66 95 GLY A N 1
ATOM 724 C CA . GLY A 1 95 ? 44.637 -13.162 -23.903 1.00 44.66 95 GLY A CA 1
ATOM 725 C C . GLY A 1 95 ? 45.849 -12.773 -24.755 1.00 44.66 95 GLY A C 1
ATOM 726 O O . GLY A 1 95 ? 45.816 -12.907 -25.981 1.00 44.66 95 GLY A O 1
ATOM 727 N N . GLY A 1 96 ? 46.898 -12.299 -24.086 1.00 36.47 96 GLY A N 1
ATOM 728 C CA . GLY A 1 96 ? 48.182 -11.897 -24.659 1.00 36.47 96 GLY A CA 1
ATOM 729 C C . GLY A 1 96 ? 48.967 -11.062 -23.668 1.00 36.47 96 GLY A C 1
ATOM 730 O O . GLY A 1 96 ? 48.644 -9.862 -23.565 1.00 36.47 96 GLY A O 1
#

Sequence (96 aa):
SRAKKRFKPSEERVKLMTMHSSKGLEFPLVAVSGIGYLPVNEAEPKGEAKLLYVAMTRSTEYLLLTSHRENAFLTQLRGGEPATPPGDGNDASIGG

Secondary structure (DSSP, 8-state):
-GGGGG--TTS-S-----GGGGTT--EEEEEE--GGG--SSTT-HHHHHHHHHHHHTTEEEEEEE--SS--HHHHHHTTPPPPPPPP-S-------

pLDDT: mean 82.94, std 17.73, range [36.47, 98.25]

Radius of gyration: 19.43 Å; Cα contacts (8 Å, |Δi|>4): 90; chains: 1; bounding box: 67×30×40 Å

Foldseek 3Di:
DVVVVPDDPPDPDDDDDALVVCQPAADQEAEDEACVCPPVDPVCNVVSVVSVVSRQVSHDHYYHYDHPDDDQSVCVVVVHDRPDDPPPPPPPDDDD